Protein AF-A0A376ZSF5-F1 (afdb_monomer_lite)

pLDDT: mean 78.72, std 19.3, range [35.81, 98.56]

Organism: Escherichia coli (NCBI:txid562)

Secondary structure (DSSP, 8-state):
-PPP----SS-S-TTTTTSS----SS---S-SSHHHHHHHHHEEEETTEEEEEEEHHHHHHHTT-EEEEEESS---TTT--HHHHHHTTSSEEEESS-SSTTS-TT--TTHHHHHHHHHHTS--SS-EEEEEE--TT-S-HHHHHTT--GGGG-----------

Structure (mmCIF, N/CA/C/O backbone):
data_AF-A0A376ZSF5-F1
#
_entry.id   AF-A0A376ZSF5-F1
#
loop_
_atom_site.group_PDB
_atom_site.id
_atom_site.type_symbol
_atom_site.label_atom_id
_atom_site.label_alt_id
_atom_site.label_comp_id
_atom_site.label_asym_id
_atom_site.label_entity_id
_atom_site.label_seq_id
_atom_site.pdbx_PDB_ins_code
_atom_site.Cartn_x
_atom_site.Cartn_y
_atom_site.Cartn_z
_atom_site.occupancy
_atom_site.B_iso_or_equiv
_atom_site.auth_seq_id
_atom_site.auth_comp_id
_atom_site.auth_asym_id
_atom_site.auth_atom_id
_atom_site.pdbx_PDB_model_num
ATOM 1 N N . MET A 1 1 ? 4.488 -33.150 -7.612 1.00 39.59 1 MET A N 1
ATOM 2 C CA . MET A 1 1 ? 4.892 -32.628 -8.936 1.00 39.59 1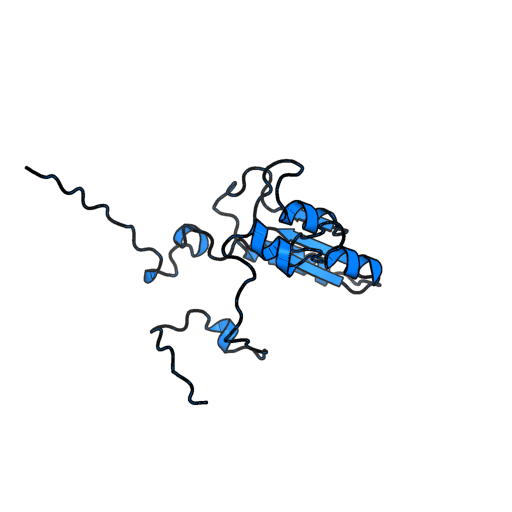 MET A CA 1
ATOM 3 C C . MET A 1 1 ? 6.354 -32.226 -8.833 1.00 39.59 1 MET A C 1
ATOM 5 O O . MET A 1 1 ? 6.695 -31.651 -7.805 1.00 39.59 1 MET A O 1
ATOM 9 N N . PRO A 1 2 ? 7.230 -32.607 -9.774 1.00 35.81 2 PRO A N 1
ATOM 10 C CA . PRO A 1 2 ? 8.656 -32.349 -9.625 1.00 35.81 2 PRO A CA 1
ATOM 11 C C . PRO A 1 2 ? 8.934 -30.850 -9.768 1.00 35.81 2 PRO A C 1
ATOM 13 O O . PRO A 1 2 ? 8.495 -30.208 -10.719 1.00 35.81 2 PRO A O 1
ATOM 16 N N . SER A 1 3 ? 9.638 -30.307 -8.780 1.00 37.56 3 SER A N 1
ATOM 17 C CA . SER A 1 3 ? 10.143 -28.943 -8.730 1.00 37.56 3 SER A CA 1
ATOM 18 C C . SER A 1 3 ? 11.180 -28.731 -9.832 1.00 37.56 3 SER A C 1
ATOM 20 O O . SER A 1 3 ? 12.206 -29.406 -9.880 1.00 37.56 3 SER A O 1
ATOM 22 N N . VAL A 1 4 ? 10.921 -27.776 -10.722 1.00 41.69 4 VAL A N 1
ATOM 23 C CA . VAL A 1 4 ? 11.938 -27.267 -11.646 1.00 41.69 4 VAL A CA 1
ATOM 24 C C . VAL A 1 4 ? 12.777 -26.250 -10.870 1.00 41.69 4 VAL A C 1
ATOM 26 O O . VAL A 1 4 ? 12.216 -25.264 -10.388 1.00 41.69 4 VAL A O 1
ATOM 29 N N . PRO A 1 5 ? 14.098 -26.435 -10.714 1.00 38.91 5 PRO A N 1
ATOM 30 C CA . PRO A 1 5 ? 14.927 -25.407 -10.119 1.00 38.91 5 PRO A CA 1
ATOM 31 C C . PRO A 1 5 ? 15.125 -24.304 -11.157 1.00 38.91 5 PRO A C 1
ATOM 33 O O . PRO A 1 5 ? 15.816 -24.488 -12.160 1.00 38.91 5 PRO A O 1
ATOM 36 N N . LEU A 1 6 ? 14.516 -23.143 -10.921 1.00 39.12 6 LEU A N 1
ATOM 37 C CA . LEU A 1 6 ? 14.842 -21.934 -11.663 1.00 39.12 6 LEU A CA 1
ATOM 38 C C . LEU A 1 6 ? 16.225 -21.458 -11.196 1.00 39.12 6 LEU A C 1
ATOM 40 O O . LEU A 1 6 ? 16.357 -20.704 -10.234 1.00 39.12 6 LEU A O 1
ATOM 44 N N . ALA A 1 7 ? 17.275 -21.939 -11.858 1.00 36.41 7 ALA A N 1
ATOM 45 C CA . ALA A 1 7 ? 18.633 -21.452 -11.666 1.00 36.41 7 ALA A CA 1
ATOM 46 C C . ALA A 1 7 ? 18.772 -20.046 -12.276 1.00 36.41 7 ALA A C 1
ATOM 48 O O . ALA A 1 7 ? 19.291 -19.874 -13.377 1.00 36.41 7 ALA A O 1
ATOM 49 N N . VAL A 1 8 ? 18.308 -19.025 -11.552 1.00 43.53 8 VAL A N 1
ATOM 50 C CA . VAL A 1 8 ? 18.798 -17.654 -11.729 1.00 43.53 8 VAL A CA 1
ATOM 51 C C . VAL A 1 8 ? 20.065 -17.545 -10.889 1.00 43.53 8 VAL A C 1
ATOM 53 O O . VAL A 1 8 ? 20.031 -17.598 -9.662 1.00 43.53 8 VAL A O 1
ATOM 56 N N . THR A 1 9 ? 21.213 -17.465 -11.552 1.00 42.78 9 THR A N 1
ATOM 57 C CA . THR A 1 9 ? 22.517 -17.292 -10.911 1.00 42.78 9 THR A CA 1
ATOM 58 C C . THR A 1 9 ? 22.554 -15.953 -10.165 1.00 42.78 9 THR A C 1
ATOM 60 O O . THR A 1 9 ? 22.709 -14.902 -10.785 1.00 42.78 9 THR A O 1
ATOM 63 N N . GLY A 1 10 ? 22.390 -16.011 -8.839 1.00 56.38 10 GLY A N 1
ATOM 64 C CA . GLY A 1 10 ? 22.380 -14.878 -7.908 1.00 56.38 10 GLY A CA 1
ATOM 65 C C . GLY A 1 10 ? 21.034 -14.743 -7.191 1.00 56.38 10 GLY A C 1
ATOM 66 O O . GLY A 1 10 ? 20.026 -14.423 -7.813 1.00 56.38 10 GLY A O 1
ATOM 67 N N . THR A 1 11 ? 20.998 -14.967 -5.874 1.00 62.47 11 THR A N 1
ATOM 68 C CA . THR A 1 11 ? 19.797 -14.722 -5.059 1.00 62.47 11 THR A CA 1
ATOM 69 C C . THR A 1 11 ? 19.480 -13.226 -5.061 1.00 62.47 11 THR A C 1
ATOM 71 O O . THR A 1 11 ? 20.161 -12.454 -4.390 1.00 62.47 11 THR A O 1
ATOM 74 N N . ILE A 1 12 ? 18.461 -12.809 -5.815 1.00 76.00 12 ILE A N 1
ATOM 75 C CA . ILE A 1 12 ? 18.035 -11.400 -5.916 1.00 76.00 12 ILE A CA 1
ATOM 76 C C . ILE A 1 12 ? 17.279 -10.895 -4.672 1.00 76.00 12 ILE A C 1
ATOM 78 O O . ILE A 1 12 ? 17.050 -9.698 -4.543 1.00 76.00 12 ILE A O 1
ATOM 82 N N . THR A 1 13 ? 16.924 -11.785 -3.739 1.00 85.25 13 THR A N 1
ATOM 83 C CA . THR A 1 13 ? 16.169 -11.471 -2.512 1.00 85.25 13 THR A CA 1
ATOM 84 C C . THR A 1 13 ? 16.751 -12.170 -1.267 1.00 85.25 13 THR A C 1
ATOM 86 O O . THR A 1 13 ? 16.037 -12.915 -0.595 1.00 85.25 13 THR A O 1
ATOM 89 N N . PRO A 1 14 ? 18.041 -11.972 -0.925 1.00 86.62 14 PRO A N 1
ATOM 90 C CA . PRO A 1 14 ? 18.716 -12.754 0.119 1.00 86.62 14 PRO A CA 1
ATOM 91 C C . PRO A 1 14 ? 18.095 -12.581 1.513 1.00 86.62 14 PRO A C 1
ATOM 93 O O . PRO A 1 14 ? 18.026 -13.545 2.266 1.00 86.62 14 PRO A O 1
ATOM 96 N N . PHE A 1 15 ? 17.597 -11.382 1.835 1.00 88.50 15 PHE A N 1
ATOM 97 C CA . PHE A 1 15 ? 16.874 -11.125 3.083 1.00 88.50 15 PHE A CA 1
ATOM 98 C C . PHE A 1 15 ? 15.518 -11.844 3.125 1.00 88.50 15 PHE A C 1
ATOM 100 O O . PHE A 1 15 ? 15.222 -12.551 4.079 1.00 88.50 15 PHE A O 1
ATOM 107 N N . ALA A 1 16 ? 14.698 -11.724 2.073 1.00 86.19 16 ALA A N 1
ATOM 108 C CA . ALA A 1 16 ? 13.376 -12.358 2.055 1.00 86.19 16 ALA A CA 1
ATOM 109 C C . ALA A 1 16 ? 13.461 -13.896 2.078 1.00 86.19 16 ALA A C 1
ATOM 111 O O . ALA A 1 16 ? 12.569 -14.557 2.595 1.00 86.19 16 ALA A O 1
ATOM 112 N N . SER A 1 17 ? 14.543 -14.468 1.543 1.00 87.00 17 SER A N 1
ATOM 113 C CA . SER A 1 17 ? 14.797 -15.911 1.572 1.00 87.00 17 SER A CA 1
ATOM 114 C C . SER A 1 17 ? 15.238 -16.448 2.939 1.00 87.00 17 SER A C 1
ATOM 116 O O . SER A 1 17 ? 15.217 -17.662 3.121 1.00 87.00 17 SER A O 1
ATOM 118 N N . SER A 1 18 ? 15.659 -15.593 3.878 1.00 88.50 18 SER A N 1
ATOM 119 C CA . SER A 1 18 ? 16.139 -16.019 5.202 1.00 88.50 18 SER A CA 1
ATOM 120 C C . SER A 1 18 ? 15.134 -15.807 6.334 1.00 88.50 18 SER A C 1
ATOM 122 O O . SER A 1 18 ? 15.313 -16.366 7.416 1.00 88.50 18 SER A O 1
ATOM 124 N N . VAL A 1 19 ? 14.086 -15.011 6.112 1.00 90.00 19 VAL A N 1
ATOM 125 C CA . VAL A 1 19 ? 13.054 -14.739 7.120 1.00 90.00 19 VAL A CA 1
ATOM 126 C C . VAL A 1 19 ? 11.993 -15.839 7.159 1.00 90.00 19 VAL A C 1
ATOM 128 O O . VAL A 1 19 ? 11.701 -16.485 6.155 1.00 90.00 19 VAL A O 1
ATOM 131 N N . ASN A 1 20 ? 11.380 -16.039 8.328 1.00 92.56 20 ASN A N 1
ATOM 132 C CA . ASN A 1 20 ? 10.240 -16.942 8.466 1.00 92.56 20 ASN A CA 1
ATOM 133 C C . ASN A 1 20 ? 9.000 -16.311 7.815 1.00 92.56 20 ASN A C 1
ATOM 135 O O . ASN A 1 20 ? 8.496 -15.297 8.297 1.00 92.56 20 ASN A O 1
ATOM 139 N N . GLY A 1 21 ? 8.512 -16.901 6.726 1.00 87.75 21 GLY A N 1
ATOM 140 C CA . GLY A 1 21 ? 7.360 -16.395 5.992 1.00 87.75 21 GLY A CA 1
ATOM 141 C C . GLY A 1 21 ? 6.751 -17.435 5.060 1.00 87.75 21 GLY A C 1
ATOM 142 O O . GLY A 1 21 ? 7.349 -18.469 4.766 1.00 87.75 21 GLY A O 1
ATOM 143 N N . LEU A 1 22 ? 5.539 -17.148 4.588 1.00 90.81 22 LEU A N 1
ATOM 144 C CA . LEU A 1 22 ? 4.864 -17.946 3.568 1.00 90.81 22 LEU A CA 1
ATOM 145 C C . LEU A 1 22 ? 5.230 -17.409 2.180 1.00 90.81 22 LEU A C 1
ATOM 147 O O . LEU A 1 22 ? 4.999 -16.236 1.889 1.00 90.81 22 LEU A O 1
ATOM 151 N N . ILE A 1 23 ? 5.787 -18.268 1.323 1.00 88.88 23 ILE A N 1
ATOM 152 C CA . ILE A 1 23 ? 6.177 -17.917 -0.048 1.00 88.88 23 ILE A CA 1
ATOM 153 C C . ILE A 1 23 ? 5.142 -18.476 -1.024 1.00 88.88 23 ILE A C 1
ATOM 155 O O . ILE A 1 23 ? 4.953 -19.687 -1.118 1.00 88.88 23 ILE A O 1
ATOM 159 N N . PHE A 1 24 ? 4.515 -17.587 -1.792 1.00 90.88 24 PHE A N 1
ATOM 160 C CA . PHE A 1 24 ? 3.650 -17.949 -2.912 1.00 90.88 24 PHE A CA 1
ATOM 161 C C . PHE A 1 24 ? 4.457 -17.876 -4.212 1.00 90.88 24 PHE A C 1
ATOM 163 O O . PHE A 1 24 ? 4.799 -16.787 -4.667 1.00 90.88 24 PHE A O 1
ATOM 170 N N . ALA A 1 25 ? 4.787 -19.031 -4.798 1.00 90.06 25 ALA A N 1
ATOM 171 C CA . ALA A 1 25 ? 5.631 -19.109 -5.996 1.00 90.06 25 ALA A CA 1
ATOM 172 C C . ALA A 1 25 ? 4.862 -18.883 -7.312 1.00 90.06 25 ALA A C 1
ATOM 174 O O . ALA A 1 25 ? 5.454 -18.463 -8.302 1.00 90.06 25 ALA A O 1
ATOM 175 N N . ASP A 1 26 ? 3.547 -19.110 -7.303 1.00 94.00 26 ASP A N 1
ATOM 176 C CA . ASP A 1 26 ? 2.700 -19.129 -8.503 1.00 94.00 26 ASP A CA 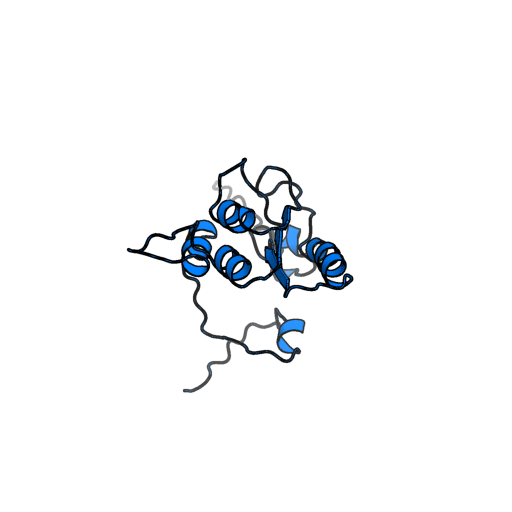1
ATOM 177 C C . ASP A 1 26 ? 1.674 -17.979 -8.518 1.00 94.00 26 ASP A C 1
ATOM 179 O O . ASP A 1 26 ? 0.563 -18.111 -9.035 1.00 94.00 26 ASP A O 1
ATOM 183 N N . TYR A 1 27 ? 2.018 -16.836 -7.914 1.00 92.12 27 TYR A N 1
ATOM 184 C CA . TYR A 1 27 ? 1.149 -15.658 -7.908 1.00 92.12 27 TYR A CA 1
ATOM 185 C C . TYR A 1 27 ? 1.204 -14.913 -9.248 1.00 92.12 27 TYR A C 1
ATOM 187 O O . TYR A 1 27 ? 2.272 -14.516 -9.715 1.00 92.12 27 TYR A O 1
ATOM 195 N N . ILE A 1 28 ? 0.033 -14.658 -9.838 1.00 94.00 28 ILE A N 1
ATOM 196 C CA . ILE A 1 28 ? -0.120 -13.896 -11.082 1.00 94.00 28 ILE A CA 1
ATOM 197 C C . ILE A 1 28 ? -0.940 -12.639 -10.785 1.00 94.00 28 ILE A C 1
ATOM 199 O O . ILE A 1 28 ? -2.032 -12.711 -10.225 1.00 94.00 28 ILE A O 1
ATOM 203 N N . ALA A 1 29 ? -0.419 -11.476 -11.177 1.00 93.25 29 ALA A N 1
ATOM 204 C CA . ALA A 1 29 ? -1.113 -10.205 -11.003 1.00 93.25 29 ALA A CA 1
ATOM 205 C C . ALA A 1 29 ? -2.364 -10.102 -11.893 1.00 93.25 29 ALA A C 1
ATOM 207 O O . ALA A 1 29 ? -2.388 -10.604 -13.016 1.00 93.25 29 ALA A O 1
ATOM 208 N N . ALA A 1 30 ? -3.374 -9.355 -11.439 1.00 92.38 30 ALA A N 1
ATOM 209 C CA . ALA A 1 30 ? -4.624 -9.160 -12.178 1.00 92.38 30 ALA A CA 1
ATOM 210 C C . ALA A 1 30 ? -4.455 -8.397 -13.514 1.00 92.38 30 ALA A C 1
ATOM 212 O O . ALA A 1 30 ? -5.335 -8.442 -14.376 1.00 92.38 30 ALA A O 1
ATOM 213 N N . SER A 1 31 ? -3.349 -7.663 -13.700 1.00 91.44 31 SER A N 1
ATOM 214 C CA . SER A 1 31 ? -2.994 -6.977 -14.951 1.00 91.44 31 SER A CA 1
ATOM 215 C C . SER A 1 31 ? -1.514 -6.567 -14.981 1.00 91.44 31 SER A C 1
ATOM 217 O O . SER A 1 31 ? -0.875 -6.458 -13.938 1.00 91.44 31 SER A O 1
ATOM 219 N N . GLY A 1 32 ? -0.990 -6.258 -16.175 1.00 87.44 32 GLY A N 1
ATOM 220 C CA . GLY A 1 32 ? 0.375 -5.755 -16.390 1.00 87.44 32 GLY A CA 1
ATOM 221 C C . GLY A 1 32 ? 0.578 -4.246 -16.179 1.00 87.44 32 GLY A C 1
ATOM 222 O O . GLY A 1 32 ? 1.701 -3.771 -16.301 1.00 87.44 32 GLY A O 1
ATOM 223 N N . SER A 1 33 ? -0.477 -3.477 -15.880 1.00 84.56 33 SER A N 1
ATOM 224 C CA . SER A 1 33 ? -0.382 -2.040 -15.568 1.00 84.56 33 SER A CA 1
ATOM 225 C C . SER A 1 33 ? -0.844 -1.742 -14.143 1.00 84.56 33 SER A C 1
ATOM 227 O O . SER A 1 33 ? -1.829 -2.323 -13.683 1.00 84.56 33 SER A O 1
ATOM 229 N N . THR A 1 34 ? -0.178 -0.801 -13.46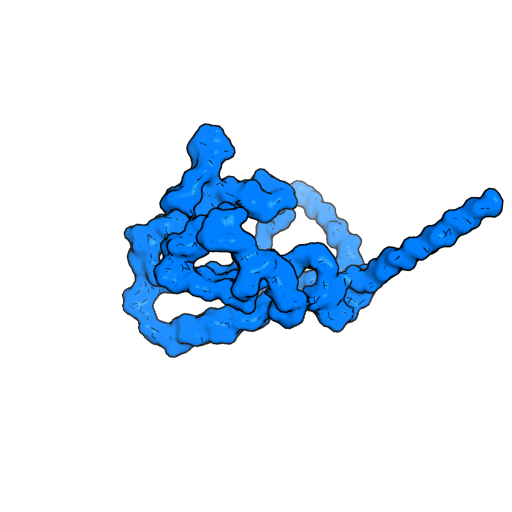3 1.00 81.06 34 THR A N 1
ATOM 230 C CA . THR A 1 34 ? -0.460 -0.417 -12.065 1.00 81.06 34 THR A CA 1
ATOM 231 C C . THR A 1 34 ? -1.936 -0.090 -11.845 1.00 81.06 34 THR A C 1
ATOM 233 O O . THR A 1 34 ? -2.579 -0.674 -10.978 1.00 81.06 34 THR A O 1
ATOM 236 N N . GLN A 1 35 ? -2.504 0.783 -12.683 1.00 83.06 35 GLN A N 1
ATOM 237 C CA . GLN A 1 35 ? -3.893 1.239 -12.553 1.00 83.06 35 GLN A CA 1
ATOM 238 C C . GLN A 1 35 ? -4.900 0.083 -12.626 1.00 83.06 35 GLN A C 1
ATOM 240 O O . GLN A 1 35 ? -5.785 -0.021 -11.780 1.00 83.06 35 GLN A O 1
ATOM 245 N N . LYS A 1 36 ? -4.759 -0.810 -13.616 1.00 87.31 36 LYS A N 1
ATOM 246 C CA . LYS A 1 36 ? -5.698 -1.922 -13.813 1.00 87.31 36 LYS A CA 1
ATOM 247 C C . LYS A 1 36 ? -5.472 -3.042 -12.799 1.00 87.31 36 LYS A C 1
ATOM 249 O O . LYS A 1 36 ? -6.442 -3.600 -12.303 1.00 87.31 36 LYS A O 1
ATOM 254 N N . SER A 1 37 ? -4.214 -3.352 -12.482 1.00 90.19 37 SER A N 1
ATOM 255 C CA . SER A 1 37 ? -3.869 -4.410 -11.530 1.00 90.19 37 SER A CA 1
ATOM 256 C C . SER A 1 37 ? -4.418 -4.076 -10.147 1.00 90.19 37 SER A C 1
ATOM 258 O O . SER A 1 37 ? -5.188 -4.843 -9.582 1.00 90.19 37 SER A O 1
ATOM 260 N N . LEU A 1 38 ? -4.134 -2.871 -9.651 1.00 88.94 38 LEU A N 1
ATOM 261 C CA . LEU A 1 38 ? -4.570 -2.457 -8.321 1.00 88.94 38 LEU A CA 1
ATOM 262 C C . LEU A 1 38 ? -6.071 -2.156 -8.272 1.00 88.94 38 LEU A C 1
ATOM 264 O O . LEU A 1 38 ? -6.715 -2.456 -7.271 1.00 88.94 38 LEU A O 1
ATOM 268 N N . GLY A 1 39 ? -6.649 -1.665 -9.374 1.00 90.12 39 GLY A N 1
ATOM 269 C CA . GLY A 1 39 ? -8.098 -1.580 -9.538 1.00 90.12 39 GLY A CA 1
ATOM 270 C C . GLY A 1 39 ? -8.781 -2.926 -9.287 1.00 90.12 39 GLY A C 1
ATOM 271 O O . GLY A 1 39 ? -9.692 -3.004 -8.471 1.00 90.12 39 GLY A O 1
ATOM 272 N N . LEU A 1 40 ? -8.310 -3.994 -9.929 1.00 92.50 40 LEU A N 1
ATOM 273 C CA . LEU A 1 40 ? -8.918 -5.323 -9.822 1.00 92.50 40 LEU A CA 1
ATOM 274 C C . LEU A 1 40 ? -8.582 -6.058 -8.516 1.00 92.50 40 LEU A C 1
ATOM 276 O O . LEU A 1 40 ? -9.411 -6.820 -8.034 1.00 92.50 40 LEU A O 1
ATOM 280 N N . THR A 1 41 ? -7.395 -5.843 -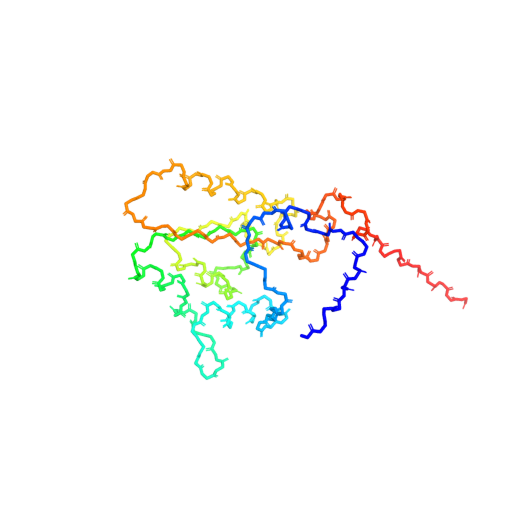7.949 1.00 92.81 41 THR A N 1
ATOM 281 C CA . THR A 1 41 ? -6.950 -6.554 -6.739 1.00 92.81 41 THR A CA 1
ATOM 282 C C . THR A 1 41 ? -7.501 -5.944 -5.450 1.00 92.81 41 THR A C 1
ATOM 284 O O . THR A 1 41 ? -7.836 -6.675 -4.524 1.00 92.81 41 THR A O 1
ATOM 287 N N . LEU A 1 42 ? -7.565 -4.612 -5.353 1.00 94.31 42 LEU A N 1
ATOM 288 C CA . LEU A 1 42 ? -7.807 -3.914 -4.080 1.00 94.31 42 LEU A CA 1
ATOM 289 C C . LEU A 1 42 ? -9.258 -3.462 -3.880 1.00 94.31 42 LEU A C 1
ATOM 291 O O . LEU A 1 42 ? -9.610 -2.982 -2.800 1.00 94.31 42 LEU A O 1
ATOM 295 N N . ASN A 1 43 ? -10.091 -3.587 -4.912 1.00 94.44 43 ASN A N 1
ATOM 296 C CA . ASN A 1 43 ? -11.472 -3.120 -4.904 1.00 94.44 43 ASN A CA 1
ATOM 297 C C . ASN A 1 43 ? -12.422 -4.285 -5.143 1.00 94.44 43 ASN A C 1
ATOM 299 O O . ASN A 1 43 ? -12.081 -5.278 -5.787 1.00 94.44 43 ASN A O 1
ATOM 303 N N . ARG A 1 44 ? -13.661 -4.117 -4.697 1.00 95.19 44 ARG A N 1
ATOM 304 C CA . ARG A 1 44 ? -14.761 -4.963 -5.128 1.00 95.19 44 ARG A CA 1
ATOM 305 C C . ARG A 1 44 ? -14.934 -4.823 -6.640 1.00 95.19 44 ARG A C 1
ATOM 307 O O . ARG A 1 44 ? -15.025 -3.713 -7.165 1.00 95.19 44 ARG A O 1
ATOM 314 N N . VAL A 1 45 ? -15.005 -5.953 -7.335 1.00 94.62 45 VAL A N 1
ATOM 315 C CA . VAL A 1 45 ? -15.229 -5.999 -8.783 1.00 94.62 45 VAL A CA 1
ATOM 316 C C . VAL A 1 45 ? -16.646 -6.490 -9.054 1.00 94.62 45 VAL A C 1
ATOM 318 O O . VAL A 1 45 ? -17.024 -7.575 -8.618 1.00 94.62 45 VAL A O 1
ATOM 321 N N . VAL A 1 46 ? -17.425 -5.691 -9.783 1.00 95.50 46 VAL A N 1
ATOM 322 C CA . VAL A 1 46 ? -18.785 -6.026 -10.232 1.00 95.50 46 VAL A CA 1
ATOM 323 C C . VAL A 1 46 ? -18.818 -5.865 -11.748 1.00 95.50 46 VAL A C 1
ATOM 325 O O . VAL A 1 46 ? -18.374 -4.842 -12.265 1.00 95.50 46 VAL A O 1
ATOM 328 N N . ASP A 1 47 ? -19.261 -6.896 -12.470 1.00 93.44 47 ASP A N 1
ATOM 329 C CA . ASP A 1 47 ? -19.304 -6.921 -13.942 1.00 93.44 47 ASP A CA 1
ATOM 330 C C . ASP A 1 47 ? -17.967 -6.544 -14.611 1.00 93.44 47 ASP A C 1
ATOM 332 O O . ASP A 1 47 ? -17.909 -5.823 -15.609 1.00 93.44 47 ASP A O 1
ATOM 336 N N . GLY A 1 48 ? -16.855 -6.992 -14.016 1.00 88.25 48 GLY A N 1
ATOM 337 C CA . GLY A 1 48 ? -15.500 -6.707 -14.499 1.00 88.25 48 GLY A CA 1
ATOM 338 C C . GLY A 1 48 ? -15.021 -5.269 -14.262 1.00 88.25 48 GLY A C 1
ATOM 339 O O . GLY A 1 48 ? -13.952 -4.900 -14.752 1.00 88.25 48 GLY A O 1
ATOM 340 N N . LYS A 1 49 ? -15.777 -4.454 -13.516 1.00 90.19 49 LYS A N 1
ATOM 341 C CA . LYS A 1 49 ? -15.444 -3.059 -13.208 1.00 90.19 49 LYS A CA 1
ATOM 342 C C . LYS A 1 49 ? -15.120 -2.892 -11.718 1.00 90.19 49 LYS A C 1
ATOM 344 O O . LYS A 1 49 ? -15.925 -3.299 -10.877 1.00 90.19 49 LYS A O 1
ATOM 349 N N . PRO A 1 50 ? -13.968 -2.295 -11.373 1.00 91.56 50 PRO A N 1
ATOM 350 C CA . PRO A 1 50 ? -13.625 -2.022 -9.986 1.00 91.56 50 PRO A CA 1
ATOM 351 C C . PRO A 1 50 ? -14.465 -0.867 -9.430 1.00 91.56 50 PRO A C 1
ATOM 353 O O . PRO A 1 50 ? -14.598 0.184 -10.058 1.00 91.56 50 PRO A O 1
ATOM 356 N N . GLN A 1 51 ? -15.014 -1.057 -8.235 1.00 92.62 51 GLN A N 1
ATOM 357 C CA . GLN A 1 51 ? -15.740 -0.036 -7.487 1.00 92.62 51 GLN A CA 1
ATOM 358 C C . GLN A 1 51 ? -14.791 0.625 -6.488 1.00 92.62 51 GLN A C 1
ATOM 360 O O . GLN A 1 51 ? -14.589 0.118 -5.392 1.00 92.62 51 GLN A O 1
ATOM 365 N N . PHE A 1 52 ? -14.192 1.760 -6.858 1.00 88.44 52 PHE A N 1
ATOM 366 C CA . PHE A 1 52 ? -13.150 2.397 -6.041 1.00 88.44 52 PHE A CA 1
ATOM 367 C C . PHE A 1 52 ? -13.615 2.855 -4.655 1.00 88.44 52 PHE A C 1
ATOM 369 O O . PHE A 1 52 ? -12.789 3.039 -3.765 1.00 88.44 52 PHE A O 1
ATOM 376 N N . GLN A 1 53 ? -14.921 3.054 -4.470 1.00 89.25 53 GLN A N 1
ATOM 377 C CA . GLN A 1 53 ? -15.544 3.330 -3.178 1.00 89.25 53 GLN A CA 1
ATOM 378 C C . GLN A 1 53 ? -15.662 2.115 -2.261 1.00 89.25 53 GLN A C 1
ATOM 380 O O . GLN A 1 53 ? -15.699 2.307 -1.053 1.00 89.25 53 GLN A O 1
ATOM 385 N N . ASP A 1 54 ? -15.658 0.910 -2.825 1.00 93.56 54 ASP A N 1
ATOM 386 C CA . ASP A 1 54 ? -15.770 -0.350 -2.100 1.00 93.56 54 ASP A CA 1
ATOM 387 C C . ASP A 1 54 ? -14.416 -1.059 -2.184 1.00 93.56 54 ASP A C 1
ATOM 389 O O . ASP A 1 54 ? -14.188 -1.926 -3.030 1.00 93.56 54 ASP A O 1
ATOM 393 N N . ASN A 1 55 ? -13.483 -0.659 -1.326 1.00 95.25 55 ASN A N 1
ATOM 394 C CA . ASN A 1 55 ? -12.116 -1.172 -1.338 1.00 95.25 55 ASN A CA 1
ATOM 395 C C . ASN A 1 55 ? -11.648 -1.619 0.049 1.00 95.25 55 ASN A C 1
ATOM 397 O O . ASN A 1 55 ? -12.311 -1.367 1.059 1.00 95.25 55 ASN A O 1
ATOM 401 N N . PHE A 1 56 ? -10.502 -2.295 0.108 1.00 97.00 56 PHE A N 1
ATOM 402 C CA . PHE A 1 56 ? -10.005 -2.865 1.362 1.00 97.00 56 PHE A CA 1
ATOM 403 C C . PHE A 1 56 ? -9.770 -1.822 2.472 1.00 97.00 56 PHE A C 1
ATOM 405 O O . PHE A 1 56 ? -9.985 -2.144 3.637 1.00 97.00 56 PHE A O 1
ATOM 412 N N . VAL A 1 57 ? -9.406 -0.579 2.133 1.00 97.50 57 VAL A N 1
ATOM 413 C CA . VAL A 1 57 ? -9.237 0.516 3.105 1.00 97.50 57 VAL A CA 1
ATOM 414 C C . VAL A 1 57 ? -10.588 0.888 3.704 1.00 97.50 57 VAL A C 1
ATOM 416 O O . VAL A 1 57 ? -10.753 0.889 4.917 1.00 97.50 57 VAL A O 1
ATOM 419 N N . THR A 1 58 ? -11.609 1.086 2.866 1.00 96.44 58 THR A N 1
ATOM 420 C CA . THR A 1 58 ? -12.964 1.389 3.363 1.00 96.44 58 THR A CA 1
ATOM 421 C C . THR A 1 58 ? -13.545 0.261 4.207 1.00 96.44 58 THR A C 1
ATOM 423 O O . THR A 1 58 ? -14.285 0.515 5.156 1.00 96.44 58 THR A O 1
ATOM 426 N N . LEU A 1 59 ? -13.197 -0.989 3.890 1.00 97.19 59 LEU A N 1
ATOM 427 C CA . LEU A 1 59 ? -13.581 -2.140 4.694 1.00 97.19 59 LEU A CA 1
ATOM 428 C C . LEU A 1 59 ? -12.868 -2.135 6.053 1.00 97.19 59 LEU A C 1
ATOM 430 O O . LEU A 1 59 ? -13.520 -2.383 7.065 1.00 97.19 59 LEU A O 1
ATOM 434 N N . ALA A 1 60 ? -11.572 -1.817 6.085 1.00 98.12 60 ALA A N 1
ATOM 435 C CA . ALA A 1 60 ? -10.794 -1.705 7.315 1.00 98.12 60 ALA A CA 1
ATOM 436 C C . ALA A 1 60 ? -11.324 -0.590 8.231 1.00 98.12 60 ALA A C 1
ATOM 438 O O . ALA A 1 60 ? -11.583 -0.855 9.405 1.00 98.12 60 ALA A O 1
ATOM 439 N N . ASN A 1 61 ? -11.612 0.600 7.691 1.00 97.81 61 ASN A N 1
ATOM 440 C CA . ASN A 1 61 ? -12.216 1.699 8.459 1.00 97.81 61 ASN A CA 1
ATOM 441 C C . ASN A 1 61 ? -13.547 1.261 9.079 1.00 97.81 61 ASN A C 1
ATOM 443 O O . ASN A 1 61 ? -13.807 1.475 10.260 1.00 97.81 61 ASN A O 1
ATOM 447 N N . ARG A 1 62 ? -14.396 0.576 8.297 1.00 97.19 62 ARG A N 1
ATOM 448 C CA . ARG A 1 62 ? -15.675 0.038 8.792 1.00 97.19 62 ARG A CA 1
ATOM 449 C C . ARG A 1 62 ? -15.507 -1.057 9.845 1.00 97.19 62 ARG A C 1
ATOM 451 O O . ARG A 1 62 ? -16.426 -1.262 10.631 1.00 97.19 62 ARG A O 1
ATOM 458 N N . ALA A 1 63 ? -14.374 -1.751 9.854 1.00 98.00 63 ALA A N 1
ATOM 459 C CA . ALA A 1 63 ? -14.012 -2.728 10.874 1.00 98.00 63 ALA A CA 1
ATOM 460 C C . ALA A 1 63 ? -13.369 -2.090 12.124 1.00 98.00 63 ALA A C 1
ATOM 462 O O . ALA A 1 63 ? -13.007 -2.817 13.046 1.00 98.00 63 ALA A O 1
ATOM 463 N N . GLY A 1 64 ? -13.249 -0.758 12.175 1.00 97.94 64 GLY A N 1
ATOM 464 C CA . GLY A 1 64 ? -12.703 -0.022 13.316 1.00 97.94 64 GLY A CA 1
ATOM 465 C C . GLY A 1 64 ? -11.179 0.070 13.338 1.00 97.94 64 GLY A C 1
ATOM 466 O O . GLY A 1 64 ? -10.614 0.281 14.407 1.00 97.94 64 GLY A O 1
ATOM 467 N N . PHE A 1 65 ? -10.517 -0.125 12.194 1.00 98.56 65 PHE A N 1
ATOM 468 C CA . PHE A 1 65 ? -9.085 0.133 12.062 1.00 98.56 65 PHE A CA 1
ATOM 469 C C . PHE A 1 65 ? -8.842 1.618 11.824 1.00 98.56 65 PHE A C 1
ATOM 471 O O . PHE A 1 65 ? -9.564 2.230 11.039 1.00 98.56 65 PHE A O 1
ATOM 478 N N . GLN A 1 66 ? -7.769 2.144 12.408 1.00 98.19 66 GLN A N 1
ATOM 479 C CA . GLN A 1 66 ? -7.171 3.385 11.941 1.00 98.19 66 GLN A CA 1
ATOM 480 C C . GLN A 1 66 ? -6.252 3.070 10.762 1.00 98.19 66 GLN A C 1
ATOM 482 O O . GLN A 1 66 ? -5.424 2.150 10.820 1.00 98.19 66 GLN A O 1
ATOM 487 N N . THR A 1 67 ? -6.412 3.811 9.672 1.00 98.44 67 THR A N 1
ATOM 488 C CA . THR A 1 67 ? -5.743 3.515 8.406 1.00 98.44 67 THR A CA 1
ATOM 489 C C . THR A 1 67 ? -4.755 4.593 7.990 1.00 98.44 67 THR A C 1
ATOM 491 O O . THR A 1 67 ? -5.060 5.782 7.977 1.00 98.44 67 THR A O 1
ATOM 494 N N . TRP A 1 68 ? -3.573 4.145 7.573 1.00 97.75 68 TRP A N 1
ATOM 495 C CA . TRP A 1 68 ? -2.471 4.990 7.130 1.00 97.75 68 TRP A CA 1
ATOM 496 C C . TRP A 1 68 ? -2.046 4.591 5.721 1.00 97.75 68 TRP A C 1
ATOM 498 O O . TRP A 1 68 ? -1.858 3.405 5.435 1.00 97.75 68 TRP A O 1
ATOM 508 N N . TRP A 1 69 ? -1.840 5.571 4.846 1.00 95.94 69 TRP A N 1
ATOM 509 C CA . TRP A 1 69 ? -1.315 5.354 3.502 1.00 95.94 69 TRP A CA 1
ATOM 510 C C . TRP A 1 69 ? -0.070 6.203 3.258 1.00 95.94 69 TRP A C 1
ATOM 512 O O . TRP A 1 69 ? -0.157 7.418 3.083 1.00 95.94 69 TRP A O 1
ATOM 522 N N . PHE A 1 70 ? 1.089 5.554 3.160 1.00 93.69 70 PHE A N 1
ATOM 523 C CA . PHE A 1 70 ? 2.353 6.198 2.813 1.00 93.69 70 PHE A CA 1
ATOM 524 C C . PHE A 1 70 ? 2.770 5.799 1.396 1.00 93.69 70 PHE A C 1
ATOM 526 O O . PHE A 1 70 ? 2.891 4.613 1.089 1.00 93.69 70 PHE A O 1
ATOM 533 N N . SER A 1 71 ? 3.000 6.773 0.515 1.00 89.75 71 SER A N 1
ATOM 534 C CA . SER A 1 71 ? 3.311 6.519 -0.897 1.00 89.75 71 SER A CA 1
ATOM 535 C C . SER A 1 71 ? 4.593 7.210 -1.342 1.00 89.75 71 SER A C 1
ATOM 537 O O . SER A 1 71 ? 4.701 8.434 -1.278 1.00 89.75 71 SER A O 1
ATOM 539 N N . ASN A 1 72 ? 5.536 6.432 -1.881 1.00 86.19 72 ASN A N 1
ATOM 540 C CA . ASN A 1 72 ? 6.698 6.952 -2.614 1.00 86.19 72 ASN A CA 1
ATOM 541 C C . ASN A 1 72 ? 6.421 7.094 -4.126 1.00 86.19 72 ASN A C 1
ATOM 543 O O . ASN A 1 72 ? 7.248 7.578 -4.897 1.00 86.19 72 ASN A O 1
ATOM 547 N N . GLN A 1 73 ? 5.243 6.676 -4.584 1.00 75.81 73 GLN A N 1
ATOM 548 C CA . GLN A 1 73 ? 4.778 6.965 -5.936 1.00 75.81 73 GLN A CA 1
ATOM 549 C C . GLN A 1 73 ? 3.975 8.270 -5.928 1.00 75.81 73 GLN A C 1
ATOM 551 O O . GLN A 1 73 ? 3.071 8.419 -5.103 1.00 75.81 73 GLN A O 1
ATOM 556 N N . GLY A 1 74 ? 4.308 9.204 -6.826 1.00 63.88 74 GLY A N 1
ATOM 557 C CA . GLY A 1 74 ? 3.639 10.505 -6.905 1.00 63.88 74 GLY A CA 1
ATOM 558 C C . GLY A 1 74 ? 2.189 10.412 -7.386 1.00 63.88 74 GLY A C 1
ATOM 559 O O . GLY A 1 74 ? 1.762 9.411 -7.972 1.00 63.88 74 GLY A O 1
ATOM 560 N N . GLN A 1 75 ? 1.437 11.488 -7.167 1.00 63.66 75 GLN A N 1
ATOM 561 C CA . GLN A 1 75 ? 0.058 11.640 -7.619 1.00 63.66 75 GLN A CA 1
ATOM 562 C C . GLN A 1 75 ? -0.001 12.658 -8.770 1.00 63.66 75 GLN A C 1
ATOM 564 O O . GLN A 1 75 ? 0.327 13.827 -8.595 1.00 63.66 75 GLN A O 1
ATOM 569 N N . ILE A 1 76 ? -0.468 12.243 -9.952 1.00 52.78 76 ILE A N 1
ATOM 570 C CA . ILE A 1 76 ? -0.771 13.200 -11.026 1.00 52.78 76 ILE A CA 1
ATOM 571 C C . ILE A 1 76 ? -2.108 13.871 -10.690 1.00 52.78 76 ILE A C 1
ATOM 573 O O . ILE A 1 76 ? -3.143 13.212 -10.722 1.00 52.78 76 ILE A O 1
ATOM 577 N N . GLY A 1 77 ? -2.074 15.164 -10.357 1.00 52.84 77 GLY A N 1
ATOM 578 C CA . GLY A 1 77 ? -3.261 16.000 -10.146 1.00 52.84 77 GLY A CA 1
ATOM 579 C C . GLY A 1 77 ? -4.139 15.596 -8.956 1.00 52.84 77 GLY A C 1
ATOM 580 O O . GLY A 1 77 ? -3.945 14.572 -8.312 1.00 52.84 77 GLY A O 1
ATOM 581 N N . GLU A 1 78 ? -5.151 16.401 -8.646 1.00 43.12 78 GLU A N 1
ATOM 582 C CA . GLU A 1 78 ? -5.966 16.218 -7.440 1.00 43.12 78 GLU A CA 1
ATOM 583 C C . GLU A 1 78 ? -6.841 14.939 -7.479 1.00 43.12 78 GLU A C 1
ATOM 585 O O . GLU A 1 78 ? -7.315 14.502 -6.433 1.00 43.12 78 GLU A O 1
ATOM 590 N N . TYR A 1 79 ? -6.993 14.255 -8.625 1.00 50.06 79 TYR A N 1
ATOM 591 C CA . TYR A 1 79 ? -7.929 13.121 -8.763 1.00 50.06 79 TYR A CA 1
ATOM 592 C C . TYR A 1 79 ? -7.479 11.942 -9.659 1.00 50.06 79 TYR A C 1
ATOM 594 O O . TYR A 1 79 ? -8.251 11.003 -9.834 1.00 50.06 79 TYR A O 1
ATOM 602 N N . ASP A 1 80 ? -6.261 11.912 -10.211 1.00 54.25 80 ASP A N 1
ATOM 603 C CA . ASP A 1 80 ? -6.077 11.264 -11.528 1.00 54.25 80 ASP A CA 1
ATOM 604 C C . ASP A 1 80 ? -5.436 9.857 -11.555 1.00 54.25 80 ASP A C 1
ATOM 606 O O . ASP A 1 80 ? -4.983 9.383 -12.599 1.00 54.25 80 ASP A O 1
ATOM 610 N N . THR A 1 81 ? -5.416 9.118 -10.433 1.00 70.19 81 THR A N 1
ATOM 611 C CA . THR A 1 81 ? -5.104 7.673 -10.483 1.00 70.19 81 THR A CA 1
ATOM 612 C C . THR A 1 81 ? -6.011 6.829 -9.588 1.00 70.19 81 THR A C 1
ATOM 614 O O . THR A 1 81 ? -6.386 7.232 -8.487 1.00 70.19 81 THR A O 1
ATOM 617 N N . ALA A 1 82 ? -6.298 5.599 -10.034 1.00 74.31 82 ALA A N 1
ATOM 618 C CA . ALA A 1 82 ? -6.963 4.552 -9.248 1.00 74.31 82 ALA A CA 1
ATOM 619 C C . ALA A 1 82 ? -6.379 4.411 -7.830 1.00 74.31 82 ALA A C 1
ATOM 621 O O . ALA A 1 82 ? -7.111 4.152 -6.880 1.00 74.31 82 ALA A O 1
ATOM 622 N N . ILE A 1 83 ? -5.068 4.632 -7.687 1.00 80.69 83 ILE A N 1
ATOM 623 C CA . ILE A 1 83 ? -4.372 4.558 -6.405 1.00 80.69 83 ILE A CA 1
ATOM 624 C C . ILE A 1 83 ? -4.647 5.750 -5.516 1.00 80.69 83 ILE A C 1
ATOM 626 O O . ILE A 1 83 ? -4.959 5.548 -4.351 1.00 80.69 83 ILE A O 1
ATOM 630 N N . ALA A 1 84 ? -4.596 6.967 -6.052 1.00 82.25 84 ALA A N 1
ATOM 631 C CA . ALA A 1 84 ? -4.951 8.152 -5.282 1.00 82.25 84 ALA A CA 1
ATOM 632 C C . ALA A 1 84 ? -6.394 8.062 -4.762 1.00 82.25 84 ALA A C 1
ATOM 634 O O . ALA A 1 84 ? -6.658 8.411 -3.617 1.00 82.25 84 ALA A O 1
ATOM 635 N N . SER A 1 85 ? -7.315 7.517 -5.567 1.00 84.44 85 SER A N 1
ATOM 636 C CA . SER A 1 85 ? -8.688 7.259 -5.127 1.00 84.44 85 SER A CA 1
ATOM 637 C C . SER A 1 85 ? -8.732 6.290 -3.935 1.00 84.44 85 SER A C 1
ATOM 639 O O . SER A 1 85 ? -9.381 6.588 -2.936 1.00 84.44 85 SER A O 1
ATOM 641 N N . ILE A 1 86 ? -8.025 5.158 -3.987 1.00 89.94 86 ILE A N 1
ATOM 642 C CA . ILE A 1 86 ? -7.983 4.205 -2.862 1.00 89.94 86 ILE A CA 1
ATOM 643 C C . ILE A 1 86 ? -7.317 4.841 -1.632 1.00 89.94 86 ILE A C 1
ATOM 645 O O . ILE A 1 86 ? -7.885 4.785 -0.546 1.00 89.94 86 ILE A O 1
ATOM 649 N N . ALA A 1 87 ? -6.164 5.488 -1.818 1.00 90.62 87 ALA A N 1
ATOM 650 C CA . ALA A 1 87 ? -5.377 6.119 -0.763 1.00 90.62 87 ALA A CA 1
ATOM 651 C C . ALA A 1 87 ? -6.169 7.183 0.001 1.00 90.62 87 ALA A C 1
ATOM 653 O O . ALA A 1 87 ? -6.184 7.155 1.221 1.00 90.62 87 ALA A O 1
ATOM 654 N N . LYS A 1 88 ? -6.910 8.055 -0.701 1.00 89.19 88 LYS A N 1
ATOM 655 C CA . LYS A 1 88 ? -7.750 9.118 -0.110 1.00 89.19 88 LYS A CA 1
ATOM 656 C C . LYS A 1 88 ? -8.878 8.626 0.807 1.00 89.19 88 LYS A C 1
ATOM 658 O O . LYS A 1 88 ? -9.613 9.444 1.347 1.00 89.19 88 LYS A O 1
ATOM 663 N N . ARG A 1 89 ? -9.071 7.313 0.926 1.00 93.12 89 ARG A N 1
ATOM 664 C CA . ARG A 1 89 ? -10.029 6.707 1.859 1.00 93.12 89 ARG A CA 1
ATOM 665 C C . ARG A 1 89 ? -9.378 6.236 3.150 1.00 93.12 89 ARG A C 1
ATOM 667 O O . ARG A 1 89 ? -10.111 5.804 4.029 1.00 93.12 89 ARG A O 1
ATOM 674 N N . ALA A 1 90 ? -8.052 6.280 3.249 1.00 96.00 90 ALA A N 1
ATOM 675 C CA . ALA A 1 90 ? -7.392 6.111 4.529 1.00 96.00 90 ALA A CA 1
ATOM 676 C C . ALA A 1 90 ? -7.630 7.357 5.390 1.00 96.00 90 ALA A C 1
ATOM 678 O O . ALA A 1 90 ? -7.848 8.444 4.848 1.00 96.00 90 ALA A O 1
ATOM 679 N N . ASP A 1 91 ? -7.597 7.191 6.707 1.00 96.88 91 ASP A N 1
ATOM 680 C CA . ASP A 1 91 ? -7.750 8.300 7.651 1.00 96.88 91 ASP A CA 1
ATOM 681 C C . ASP A 1 91 ? -6.583 9.282 7.510 1.00 96.88 91 ASP A C 1
ATOM 683 O O . ASP A 1 91 ? -6.782 10.494 7.513 1.00 96.88 91 ASP A O 1
ATOM 687 N N . GLU A 1 92 ? -5.378 8.745 7.298 1.00 95.62 92 GLU A N 1
ATOM 688 C CA . GLU A 1 92 ? -4.139 9.509 7.197 1.00 95.62 92 GLU A CA 1
ATOM 689 C C . GLU A 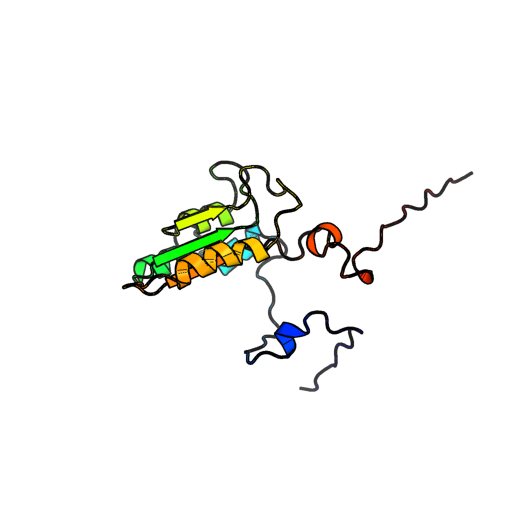1 92 ? -3.376 9.148 5.915 1.00 95.62 92 GLU A C 1
ATOM 691 O O . GLU A 1 92 ? -3.099 7.977 5.634 1.00 95.62 92 GLU A O 1
ATOM 696 N N . VAL A 1 93 ? -3.021 10.155 5.111 1.00 92.88 93 VAL A N 1
ATOM 697 C CA . VAL A 1 93 ? -2.433 9.962 3.775 1.00 92.88 93 VAL A CA 1
ATOM 698 C C . VAL A 1 93 ? -1.231 10.872 3.576 1.00 92.88 93 VAL A C 1
ATOM 700 O O . VAL A 1 93 ? -1.355 12.093 3.627 1.00 92.88 93 VAL A O 1
ATOM 703 N N . TYR A 1 94 ? -0.082 10.279 3.249 1.00 89.81 94 TYR A N 1
ATOM 704 C CA . TYR A 1 94 ? 1.151 11.014 2.983 1.00 89.81 94 TYR A CA 1
ATOM 705 C C . TYR A 1 94 ? 1.807 10.527 1.694 1.00 89.81 94 TYR A C 1
ATOM 707 O O . TYR A 1 94 ? 2.170 9.357 1.540 1.00 89.81 94 TYR A O 1
ATOM 715 N N . PHE A 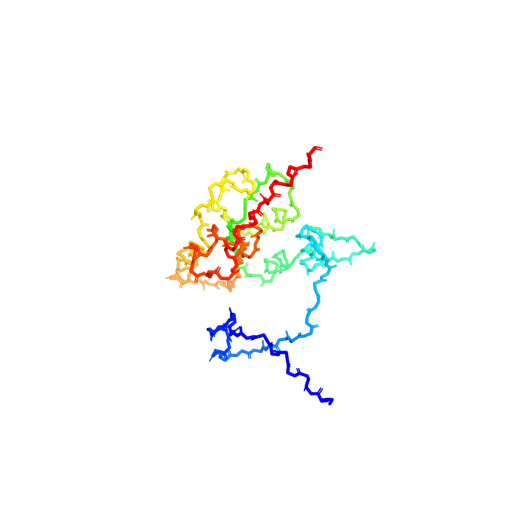1 95 ? 1.988 11.454 0.759 1.00 85.56 95 PHE A N 1
ATOM 716 C CA . PHE A 1 95 ? 2.765 11.236 -0.453 1.00 85.56 95 PHE A CA 1
ATOM 717 C C . PHE A 1 95 ? 4.125 11.902 -0.275 1.00 85.56 95 PHE A C 1
ATOM 719 O O . PHE A 1 95 ? 4.197 13.101 -0.033 1.00 85.56 95 PHE A O 1
ATOM 726 N N . LEU A 1 96 ? 5.211 11.144 -0.442 1.00 78.62 96 LEU A N 1
ATOM 727 C CA . LEU A 1 96 ? 6.568 11.700 -0.384 1.00 78.62 96 LEU A CA 1
ATOM 728 C C . LEU A 1 96 ? 6.875 12.651 -1.553 1.00 78.62 96 LEU A C 1
ATOM 730 O O . LEU A 1 96 ? 7.872 13.368 -1.525 1.00 78.62 96 LEU A O 1
ATOM 734 N N . LYS A 1 97 ? 6.042 12.630 -2.598 1.00 70.12 97 LYS A N 1
ATOM 735 C CA . LYS A 1 97 ? 6.203 13.410 -3.823 1.00 70.12 97 LYS A CA 1
ATOM 736 C C . LYS A 1 97 ? 4.962 14.257 -4.045 1.00 70.12 97 LYS A C 1
ATOM 738 O O . LYS A 1 97 ? 3.897 13.717 -4.348 1.00 70.12 97 LYS A O 1
ATOM 743 N N . GLU A 1 98 ? 5.111 15.572 -3.949 1.00 53.59 98 GLU A N 1
ATOM 744 C CA . GLU A 1 98 ? 4.081 16.511 -4.386 1.00 53.59 98 GLU A CA 1
ATOM 745 C C . GLU A 1 98 ? 4.214 16.750 -5.902 1.00 53.59 98 GLU A C 1
ATOM 747 O O . GLU A 1 98 ? 5.259 17.178 -6.397 1.00 53.59 98 GLU A O 1
ATOM 752 N N . GLY A 1 99 ? 3.164 16.439 -6.671 1.00 57.00 99 GLY A N 1
ATOM 753 C CA . GLY A 1 99 ? 3.135 16.620 -8.126 1.00 57.00 99 GLY A CA 1
ATOM 754 C C . GLY A 1 99 ? 3.527 15.381 -8.948 1.00 57.00 99 GLY A C 1
ATOM 755 O O . GLY A 1 99 ? 3.158 14.257 -8.622 1.00 57.00 99 GLY A O 1
ATOM 756 N N . ASN A 1 100 ? 4.204 15.605 -10.085 1.00 52.22 100 ASN A N 1
ATOM 757 C CA . ASN A 1 100 ? 4.422 14.625 -11.165 1.00 52.22 100 ASN A CA 1
ATOM 758 C C . ASN A 1 100 ? 4.858 13.229 -10.654 1.00 52.22 100 ASN A C 1
ATOM 760 O O . ASN A 1 100 ? 5.636 13.125 -9.714 1.00 52.22 100 ASN A O 1
ATOM 764 N N . PHE A 1 101 ? 4.428 12.151 -11.319 1.00 53.50 101 PHE A N 1
ATOM 765 C CA . PHE A 1 101 ? 4.627 10.748 -10.889 1.00 53.50 101 PHE A CA 1
ATOM 766 C C . PHE A 1 101 ? 6.086 10.368 -10.535 1.00 53.50 101 PHE A C 1
ATOM 768 O O . PHE A 1 101 ? 6.327 9.526 -9.671 1.00 53.50 101 PHE A O 1
ATOM 775 N N . GLU A 1 102 ? 7.052 11.023 -11.187 1.00 54.31 102 GLU A N 1
ATOM 776 C CA . GLU A 1 102 ? 8.505 10.863 -11.008 1.00 54.31 102 GLU A CA 1
ATOM 777 C C . GLU A 1 102 ? 9.193 12.141 -10.488 1.00 54.31 102 GLU A C 1
ATOM 779 O O . GLU A 1 102 ? 10.403 12.306 -10.659 1.00 54.31 102 GLU A O 1
ATOM 784 N N . ALA A 1 103 ? 8.441 13.081 -9.905 1.00 47.81 103 ALA A N 1
ATOM 785 C CA . ALA A 1 103 ? 9.031 14.226 -9.222 1.00 47.81 103 ALA A CA 1
ATOM 786 C C . ALA A 1 103 ? 9.979 13.705 -8.130 1.00 47.81 103 ALA A C 1
ATOM 788 O O . ALA A 1 103 ? 9.661 12.743 -7.437 1.00 47.81 103 ALA A O 1
ATOM 789 N N . ASP A 1 104 ? 11.179 14.276 -8.071 1.00 55.88 104 ASP A N 1
ATOM 790 C CA . ASP A 1 104 ? 12.296 13.818 -7.241 1.00 55.88 104 ASP A CA 1
ATOM 791 C C . ASP A 1 104 ? 12.669 12.324 -7.409 1.00 55.88 104 ASP A C 1
ATOM 793 O O . ASP A 1 104 ? 12.119 11.404 -6.799 1.00 55.88 104 ASP A O 1
ATOM 797 N N . LYS A 1 105 ? 13.658 12.060 -8.269 1.00 57.06 105 LYS A N 1
ATOM 798 C CA . LYS A 1 105 ? 14.168 10.703 -8.533 1.00 57.06 105 LYS A CA 1
ATOM 799 C C . LYS A 1 105 ? 15.004 10.126 -7.387 1.00 57.06 105 LYS A C 1
ATOM 801 O O . LYS A 1 105 ? 15.391 8.964 -7.470 1.00 57.06 105 LYS A O 1
ATOM 806 N N . ASN A 1 106 ? 15.296 10.918 -6.354 1.00 62.25 106 ASN A N 1
ATOM 807 C CA . ASN A 1 106 ? 16.188 10.521 -5.269 1.00 62.25 106 ASN A CA 1
ATOM 808 C C . ASN A 1 106 ? 15.446 10.008 -4.029 1.00 62.25 106 ASN A C 1
ATOM 810 O O . ASN A 1 106 ? 16.092 9.469 -3.129 1.00 62.25 106 ASN A O 1
ATOM 814 N N . THR A 1 107 ? 14.117 10.144 -3.970 1.00 72.12 107 THR A N 1
ATOM 815 C CA . THR A 1 107 ? 13.324 9.638 -2.847 1.00 72.12 107 THR A CA 1
ATOM 816 C C . THR A 1 107 ? 13.321 8.112 -2.836 1.00 72.12 107 THR A C 1
ATOM 818 O O . THR A 1 107 ? 12.839 7.463 -3.772 1.00 72.12 107 THR A O 1
ATOM 821 N N . LYS A 1 108 ? 13.864 7.529 -1.766 1.00 82.31 108 LYS A N 1
ATOM 822 C CA . LYS A 1 108 ? 13.954 6.078 -1.618 1.00 82.31 108 LYS A CA 1
ATOM 823 C C . LYS A 1 108 ? 12.746 5.503 -0.889 1.00 82.31 108 LYS A C 1
ATOM 825 O O . LYS A 1 108 ? 12.144 6.179 -0.058 1.00 82.31 108 LYS A O 1
ATOM 830 N N . ASP A 1 109 ? 12.442 4.237 -1.156 1.00 88.19 109 ASP A N 1
ATOM 831 C CA . ASP A 1 109 ? 11.354 3.529 -0.474 1.00 88.19 109 ASP A CA 1
ATOM 832 C C . ASP A 1 109 ? 11.596 3.415 1.041 1.00 88.19 109 ASP A C 1
ATOM 834 O O . ASP A 1 109 ? 10.639 3.399 1.813 1.00 88.19 109 ASP A O 1
ATOM 838 N N . GLU A 1 110 ? 12.857 3.434 1.491 1.00 89.94 110 GLU A N 1
ATOM 839 C CA . GLU A 1 110 ? 13.214 3.436 2.913 1.00 89.94 110 GLU A CA 1
ATOM 840 C C . GLU A 1 110 ? 12.701 4.672 3.663 1.00 89.94 110 GLU A C 1
ATOM 842 O O . GLU A 1 110 ? 12.478 4.583 4.865 1.00 89.94 110 GLU A O 1
ATOM 847 N N . ALA A 1 111 ? 12.432 5.794 2.985 1.00 88.44 111 ALA A N 1
ATOM 848 C CA . ALA A 1 111 ? 11.844 6.972 3.628 1.00 88.44 111 ALA A CA 1
ATOM 849 C C . ALA A 1 111 ? 10.426 6.704 4.175 1.00 88.44 111 ALA A C 1
ATOM 851 O O . ALA A 1 111 ? 9.965 7.395 5.081 1.00 88.44 111 ALA A O 1
ATOM 852 N N . LEU A 1 112 ? 9.733 5.673 3.672 1.00 91.75 112 LEU A N 1
ATOM 853 C CA . LEU A 1 112 ? 8.448 5.240 4.228 1.00 91.75 112 LEU A CA 1
ATOM 854 C C . LEU A 1 112 ? 8.600 4.591 5.617 1.00 91.75 112 LEU A C 1
ATOM 856 O O . LEU A 1 112 ? 7.640 4.568 6.392 1.00 91.75 112 LEU A O 1
ATOM 860 N N . LEU A 1 113 ? 9.791 4.078 5.955 1.00 93.38 113 LEU A N 1
ATOM 861 C CA . LEU A 1 113 ? 10.051 3.428 7.242 1.00 93.38 113 LEU A CA 1
ATOM 862 C C . LEU A 1 113 ? 10.056 4.432 8.396 1.00 93.38 113 LEU A C 1
ATOM 864 O O . LEU A 1 113 ? 9.533 4.110 9.458 1.00 93.38 113 LEU A O 1
ATOM 868 N N . ASP A 1 114 ? 10.554 5.651 8.180 1.00 91.06 114 ASP A N 1
ATOM 869 C CA . ASP A 1 114 ? 10.579 6.693 9.213 1.00 91.06 114 ASP A CA 1
ATOM 870 C C . ASP A 1 114 ? 9.161 7.119 9.625 1.00 91.06 114 ASP A C 1
ATOM 872 O O . ASP A 1 114 ? 8.883 7.330 10.806 1.00 91.06 114 ASP A O 1
ATOM 876 N N . MET A 1 115 ? 8.232 7.199 8.666 1.00 90.75 115 MET A N 1
ATOM 877 C CA . MET A 1 115 ? 6.813 7.468 8.943 1.00 90.75 115 MET A CA 1
ATOM 878 C C . MET A 1 115 ? 6.140 6.274 9.626 1.00 90.75 115 MET A C 1
ATOM 880 O O . MET A 1 115 ? 5.389 6.439 10.583 1.00 90.75 115 MET A O 1
ATOM 884 N N . THR A 1 116 ? 6.465 5.056 9.190 1.00 95.25 116 THR A N 1
ATOM 885 C CA . THR A 1 116 ? 5.954 3.824 9.811 1.00 95.25 116 THR A CA 1
ATOM 886 C C . THR A 1 116 ? 6.393 3.709 11.269 1.00 95.25 116 THR A C 1
ATOM 888 O O . THR A 1 116 ? 5.579 3.398 12.135 1.00 95.25 116 THR A O 1
ATOM 891 N N . ALA A 1 117 ? 7.659 4.008 11.563 1.00 96.06 117 ALA A N 1
ATOM 892 C CA . ALA A 1 117 ? 8.196 3.989 12.917 1.00 96.06 117 ALA A CA 1
ATOM 893 C C . ALA A 1 117 ? 7.481 4.990 13.836 1.00 96.06 117 ALA A C 1
ATOM 895 O O . ALA A 1 117 ? 7.223 4.667 14.991 1.00 96.06 117 ALA A O 1
ATOM 896 N N . GLN A 1 118 ? 7.108 6.169 13.326 1.00 94.12 118 GLN A N 1
ATOM 897 C CA . GLN A 1 118 ? 6.352 7.165 14.095 1.00 94.12 118 GLN A CA 1
ATOM 898 C C . GLN A 1 118 ? 4.954 6.676 14.479 1.00 94.12 118 GLN A C 1
ATOM 900 O O . GLN A 1 118 ? 4.539 6.894 15.616 1.00 94.12 118 GLN A O 1
ATOM 905 N N . VAL A 1 119 ? 4.253 5.985 13.572 1.00 95.88 119 VAL A N 1
ATOM 906 C CA . VAL A 1 119 ? 2.954 5.372 13.892 1.00 95.88 119 VAL A CA 1
ATOM 907 C C . VAL A 1 119 ? 3.136 4.272 14.934 1.00 95.88 119 VAL A C 1
ATOM 909 O O . VAL A 1 119 ? 2.433 4.259 15.936 1.00 95.88 119 VAL A O 1
ATOM 912 N N . LEU A 1 120 ? 4.111 3.379 14.745 1.00 96.56 120 LEU A N 1
ATOM 913 C CA . LEU A 1 120 ? 4.344 2.246 15.649 1.00 96.56 120 LEU A CA 1
ATOM 914 C C . LEU A 1 120 ? 4.870 2.645 17.037 1.00 96.56 120 LEU A C 1
ATOM 916 O O . LEU A 1 120 ? 4.747 1.863 17.974 1.00 96.56 120 LEU A O 1
ATOM 920 N N . ALA A 1 121 ? 5.469 3.828 17.178 1.00 97.00 121 ALA A N 1
ATOM 921 C CA . ALA A 1 121 ? 5.973 4.330 18.456 1.00 97.00 121 ALA A CA 1
ATOM 922 C C . ALA A 1 121 ? 4.868 4.855 19.389 1.00 97.00 121 ALA A C 1
ATOM 924 O O . ALA A 1 121 ? 5.145 5.152 20.552 1.00 97.00 121 ALA A O 1
ATOM 925 N N . GLN A 1 122 ? 3.641 5.009 18.888 1.00 95.31 122 GLN A N 1
ATOM 926 C CA . GLN A 1 122 ? 2.499 5.484 19.661 1.00 95.31 122 GLN A CA 1
ATOM 927 C C . GLN A 1 122 ? 1.619 4.313 20.104 1.00 95.31 122 GLN A C 1
ATOM 929 O O . GLN A 1 122 ? 1.468 3.323 19.391 1.00 95.31 122 GLN A O 1
ATOM 934 N N . GLU A 1 123 ? 1.017 4.447 21.283 1.00 95.69 123 GLU A N 1
ATOM 935 C CA . GLU A 1 123 ? -0.039 3.543 21.737 1.00 95.69 123 GLU A CA 1
ATOM 936 C C . GLU A 1 123 ? -1.339 3.875 21.008 1.00 95.69 123 GLU A C 1
ATOM 938 O O . GLU A 1 123 ? -1.769 5.031 20.978 1.00 95.69 123 GLU A O 1
ATOM 943 N N . HIS A 1 124 ? -1.992 2.850 20.466 1.00 96.00 124 HIS A N 1
ATOM 944 C CA . HIS A 1 124 ? -3.241 3.002 19.729 1.00 96.00 124 HIS A CA 1
ATOM 945 C C . HIS A 1 124 ? -4.345 2.185 20.382 1.00 96.00 124 HIS A C 1
ATOM 947 O O . HIS A 1 124 ? -4.196 0.990 20.625 1.00 96.00 124 HIS A O 1
ATOM 953 N N . SER A 1 125 ? -5.491 2.818 20.621 1.00 95.75 125 SER A N 1
ATOM 954 C CA . SER A 1 125 ? -6.683 2.128 21.129 1.00 95.75 125 SER A CA 1
ATOM 955 C C . SER A 1 125 ? -7.393 1.296 20.055 1.00 95.75 125 SER A C 1
ATOM 957 O O . SER A 1 125 ? -8.177 0.406 20.383 1.00 95.75 125 SER A O 1
ATOM 959 N N . GLN A 1 126 ? -7.121 1.581 18.780 1.00 96.94 126 GLN A N 1
ATOM 960 C CA . GLN A 1 126 ? -7.678 0.898 17.616 1.00 96.94 126 GLN A CA 1
ATOM 961 C C . GLN A 1 126 ? -6.610 0.042 16.924 1.00 96.94 126 GLN A C 1
ATOM 963 O O . GLN A 1 126 ? -5.428 0.404 16.939 1.00 96.94 126 GLN A O 1
ATOM 968 N N . PRO A 1 127 ? -6.993 -1.066 16.265 1.00 97.81 127 PRO A N 1
ATOM 969 C CA . PRO A 1 127 ? -6.078 -1.783 15.389 1.00 97.81 127 PRO A CA 1
ATOM 970 C C . PRO A 1 127 ? -5.620 -0.885 14.229 1.00 97.81 127 PRO A C 1
ATOM 972 O O . PRO A 1 127 ? -6.379 -0.064 13.724 1.00 97.81 127 PRO A O 1
ATOM 975 N N . GLN A 1 128 ? -4.370 -1.050 13.803 1.00 98.06 128 GLN A N 1
ATOM 976 C CA . GLN A 1 128 ? -3.749 -0.209 12.779 1.00 98.06 128 GLN A CA 1
ATOM 977 C C . GLN A 1 128 ? -3.627 -0.974 11.458 1.00 98.06 128 GLN A C 1
ATOM 979 O O . GLN A 1 128 ? -3.185 -2.125 11.440 1.00 98.06 128 GLN A O 1
ATOM 984 N N . LEU A 1 129 ? -3.967 -0.331 10.342 1.00 98.31 129 LEU A N 1
ATOM 985 C CA . LEU A 1 129 ? -3.620 -0.793 8.997 1.00 98.31 129 LEU A CA 1
ATOM 986 C C . LEU A 1 129 ? -2.720 0.255 8.343 1.00 98.31 129 LEU A C 1
ATOM 988 O O . LEU A 1 129 ? -3.158 1.360 8.041 1.00 98.31 129 LEU A O 1
ATOM 992 N N . ILE A 1 130 ? -1.464 -0.114 8.101 1.00 98.06 130 ILE A N 1
ATOM 993 C CA . ILE A 1 130 ? -0.461 0.759 7.487 1.00 98.06 130 ILE A CA 1
ATOM 994 C C . ILE A 1 130 ? -0.134 0.221 6.095 1.00 98.06 130 ILE A C 1
ATOM 996 O O . ILE A 1 130 ? 0.340 -0.907 5.949 1.00 98.06 130 ILE A O 1
ATOM 1000 N N . VAL A 1 131 ? -0.384 1.026 5.065 1.00 96.88 131 VAL A N 1
ATOM 1001 C CA . VAL A 1 131 ? -0.105 0.690 3.667 1.00 96.88 131 VAL A CA 1
ATOM 1002 C C . VAL A 1 131 ? 1.141 1.432 3.203 1.00 96.88 131 VAL A C 1
ATOM 1004 O O . VAL A 1 131 ? 1.165 2.661 3.177 1.00 96.88 131 VAL A O 1
ATOM 1007 N N . LEU A 1 132 ? 2.161 0.677 2.788 1.00 95.38 132 LEU A N 1
ATOM 1008 C CA . LEU A 1 132 ? 3.389 1.211 2.195 1.00 95.38 132 LEU A CA 1
ATOM 1009 C C . LEU A 1 132 ? 3.360 0.992 0.682 1.00 95.38 132 LEU A C 1
ATOM 1011 O O . LEU A 1 132 ? 3.545 -0.124 0.193 1.00 95.38 132 LEU A O 1
ATOM 1015 N N . HIS A 1 133 ? 3.115 2.059 -0.070 1.00 91.88 133 HIS A N 1
ATOM 1016 C CA . HIS A 1 133 ? 3.080 2.031 -1.524 1.00 91.88 133 HIS A CA 1
ATOM 1017 C C . HIS A 1 133 ? 4.443 2.436 -2.099 1.00 91.88 133 HIS A C 1
ATOM 1019 O O . HIS A 1 133 ? 4.771 3.617 -2.251 1.00 91.88 133 HIS A O 1
ATOM 1025 N N . LEU A 1 134 ? 5.243 1.408 -2.376 1.00 90.62 134 LEU A N 1
ATOM 1026 C CA . LEU A 1 134 ? 6.622 1.511 -2.845 1.00 90.62 134 LEU A CA 1
ATOM 1027 C C . LEU A 1 134 ? 6.706 1.928 -4.315 1.00 90.62 134 LEU A C 1
ATOM 1029 O O . LEU A 1 134 ? 5.847 1.598 -5.130 1.00 90.62 134 LEU A O 1
ATOM 1033 N N . MET A 1 135 ? 7.817 2.563 -4.669 1.00 85.44 135 MET A N 1
ATOM 1034 C CA . MET A 1 135 ? 8.227 2.767 -6.052 1.00 85.44 135 MET A CA 1
ATOM 1035 C C . MET A 1 135 ? 8.757 1.472 -6.681 1.00 85.44 135 MET A C 1
ATOM 1037 O O . MET A 1 135 ? 8.624 1.258 -7.890 1.00 85.44 135 MET A O 1
ATOM 1041 N N . GLY A 1 136 ? 9.398 0.623 -5.872 1.00 86.62 136 GLY A N 1
ATOM 1042 C CA . GLY A 1 136 ? 9.886 -0.693 -6.263 1.00 86.62 136 GLY A CA 1
ATOM 1043 C C . GLY A 1 136 ? 10.775 -0.669 -7.511 1.00 86.62 136 GLY A C 1
ATOM 1044 O O . GLY A 1 136 ? 11.574 0.244 -7.738 1.00 86.62 136 GLY A O 1
ATOM 1045 N N . SER A 1 137 ? 10.616 -1.689 -8.357 1.00 85.75 137 SER A N 1
ATOM 1046 C CA . SER A 1 137 ? 11.407 -1.891 -9.579 1.00 85.75 137 SER A CA 1
ATOM 1047 C C . SER A 1 137 ? 10.886 -1.133 -10.810 1.00 85.75 137 SER A C 1
ATOM 1049 O O . SER A 1 137 ? 11.109 -1.589 -11.935 1.00 85.75 137 SER A O 1
ATOM 1051 N N . HIS A 1 138 ? 10.183 -0.005 -10.635 1.00 82.06 138 HIS A N 1
ATOM 1052 C CA . HIS A 1 138 ? 9.791 0.863 -11.756 1.00 82.06 138 HIS A CA 1
ATOM 1053 C C . HIS A 1 138 ? 11.017 1.182 -12.653 1.00 82.06 138 HIS A C 1
ATOM 1055 O O . HIS A 1 138 ? 12.148 1.188 -12.149 1.00 82.06 138 HIS A O 1
ATOM 1061 N N . PRO A 1 139 ? 10.850 1.402 -13.978 1.00 75.12 139 PRO A N 1
ATOM 1062 C CA . PRO A 1 139 ? 11.972 1.578 -14.902 1.00 75.12 139 PRO A CA 1
ATOM 1063 C C . PRO A 1 139 ? 13.028 2.598 -14.446 1.00 75.12 139 PRO A C 1
ATOM 1065 O O . PRO A 1 139 ? 12.714 3.566 -13.767 1.00 75.12 139 PRO A O 1
ATOM 1068 N N . GLN A 1 140 ? 14.267 2.415 -14.924 1.00 72.12 140 GLN A N 1
ATOM 1069 C CA . GLN A 1 140 ? 15.502 3.042 -14.408 1.00 72.12 140 GLN A CA 1
ATOM 1070 C C . GLN A 1 140 ? 16.003 2.411 -13.100 1.00 72.12 140 GLN A C 1
ATOM 1072 O O . GLN A 1 140 ? 16.197 3.082 -12.092 1.00 72.12 140 GLN A O 1
ATOM 1077 N N . ALA A 1 141 ? 16.293 1.105 -13.141 1.00 72.31 141 ALA A N 1
ATOM 1078 C CA . ALA A 1 141 ? 16.782 0.348 -11.986 1.00 72.31 141 ALA A CA 1
ATOM 1079 C C . ALA A 1 141 ? 17.976 1.012 -11.267 1.00 72.31 141 ALA A C 1
ATOM 1081 O O . ALA A 1 141 ? 18.039 0.978 -10.045 1.00 72.31 141 ALA A O 1
ATOM 1082 N N . CYS A 1 142 ? 18.887 1.672 -11.995 1.00 71.44 142 CYS A N 1
ATOM 1083 C CA . CYS A 1 142 ? 20.035 2.348 -11.382 1.00 71.44 142 CYS A CA 1
ATOM 1084 C C . CYS A 1 142 ? 19.667 3.488 -10.442 1.00 71.44 142 CYS A C 1
ATOM 1086 O O . CYS A 1 142 ? 20.345 3.649 -9.428 1.00 71.44 142 CYS A O 1
ATOM 1088 N N . ASP A 1 143 ? 18.621 4.247 -10.770 1.00 72.50 143 ASP A N 1
ATOM 1089 C CA . ASP A 1 143 ? 18.151 5.356 -9.940 1.00 72.50 143 ASP A CA 1
ATOM 1090 C C . ASP A 1 143 ? 17.622 4.802 -8.604 1.00 72.50 143 ASP A C 1
ATOM 1092 O O . ASP A 1 143 ? 17.778 5.423 -7.558 1.00 72.50 143 ASP A O 1
ATOM 1096 N N . ARG A 1 144 ? 17.086 3.572 -8.620 1.00 73.44 144 ARG A N 1
ATOM 1097 C CA . ARG A 1 144 ? 16.497 2.891 -7.456 1.00 73.44 144 ARG A CA 1
ATOM 1098 C C . ARG A 1 144 ? 17.508 2.121 -6.612 1.00 73.44 144 ARG A C 1
ATOM 1100 O O . ARG A 1 144 ? 17.376 2.068 -5.398 1.00 73.44 144 ARG A O 1
ATOM 1107 N N . THR A 1 145 ? 18.536 1.543 -7.232 1.00 71.56 145 THR A N 1
ATOM 1108 C CA . THR A 1 145 ? 19.540 0.720 -6.532 1.00 71.56 145 THR A CA 1
ATOM 1109 C C . THR A 1 145 ? 20.851 1.452 -6.261 1.00 71.56 145 THR A C 1
ATOM 1111 O O . THR A 1 145 ? 21.807 0.826 -5.807 1.00 71.56 145 THR A O 1
ATOM 1114 N N . GLN A 1 146 ? 20.961 2.733 -6.629 1.00 66.88 146 GLN A N 1
ATOM 1115 C CA . GLN A 1 146 ? 22.187 3.537 -6.514 1.00 66.88 146 GLN A CA 1
ATOM 1116 C C . GLN A 1 146 ? 23.429 2.864 -7.138 1.00 66.88 146 GLN A C 1
ATOM 1118 O O . GLN A 1 146 ? 24.548 3.009 -6.658 1.00 66.88 146 GLN A O 1
ATOM 1123 N N . GLY A 1 147 ? 23.237 2.074 -8.201 1.00 60.78 147 GLY A N 1
ATOM 1124 C CA . GLY A 1 147 ? 24.320 1.323 -8.852 1.00 60.78 147 GLY A CA 1
ATOM 1125 C C . GLY A 1 147 ? 24.810 0.058 -8.124 1.00 60.78 147 GLY A C 1
ATOM 1126 O O . GLY A 1 147 ? 25.693 -0.623 -8.651 1.00 60.78 147 GLY A O 1
ATOM 1127 N N . ASN A 1 148 ? 24.220 -0.315 -6.981 1.00 61.53 148 ASN A N 1
ATOM 1128 C CA . ASN A 1 148 ? 24.622 -1.499 -6.204 1.00 61.53 148 ASN A CA 1
ATOM 1129 C C . ASN A 1 148 ? 24.320 -2.832 -6.909 1.00 61.53 148 ASN A C 1
ATOM 1131 O O . ASN A 1 148 ? 24.968 -3.840 -6.637 1.00 61.53 148 ASN A O 1
ATOM 1135 N N . THR A 1 149 ? 23.415 -2.842 -7.888 1.00 59.19 149 THR A N 1
ATOM 1136 C CA . THR A 1 149 ? 23.178 -3.986 -8.777 1.00 59.19 149 THR A CA 1
ATOM 1137 C C . THR A 1 149 ? 23.761 -3.720 -10.164 1.00 59.19 149 THR A C 1
ATOM 1139 O O . THR A 1 149 ? 23.047 -3.399 -11.116 1.00 59.19 149 THR A O 1
ATOM 1142 N N . LYS A 1 150 ? 25.083 -3.878 -10.297 1.00 51.97 150 LYS A N 1
ATOM 1143 C CA . LYS A 1 150 ? 25.821 -3.703 -11.565 1.00 51.97 150 LYS A CA 1
ATOM 1144 C C . LYS A 1 150 ? 25.215 -4.437 -12.785 1.00 51.97 150 LYS A C 1
ATOM 1146 O O . LYS A 1 150 ? 25.226 -3.827 -13.855 1.00 51.97 150 LYS A O 1
ATOM 1151 N N . PRO A 1 151 ? 24.642 -5.659 -12.683 1.00 57.69 151 PRO A N 1
ATOM 1152 C CA . PRO A 1 151 ? 24.028 -6.333 -13.836 1.00 57.69 151 PRO A CA 1
ATOM 1153 C C . PRO A 1 151 ? 22.775 -5.622 -14.371 1.00 57.69 151 PRO A C 1
ATOM 1155 O O . PRO A 1 151 ? 22.520 -5.649 -15.569 1.00 57.69 151 PRO A O 1
ATOM 1158 N N . LEU A 1 152 ? 22.016 -4.948 -13.499 1.00 56.00 152 LEU A N 1
ATOM 1159 C CA . LEU A 1 152 ? 20.794 -4.213 -13.856 1.00 56.00 152 LEU A CA 1
ATOM 1160 C C . LEU A 1 152 ? 21.093 -2.815 -14.419 1.00 56.00 152 LEU A C 1
ATOM 1162 O O . LEU A 1 152 ? 20.216 -2.170 -14.991 1.00 56.00 152 LEU A O 1
ATOM 1166 N N . CYS A 1 153 ? 22.343 -2.362 -14.288 1.00 58.44 153 CYS A N 1
ATOM 1167 C CA . CYS A 1 153 ? 22.788 -1.030 -14.673 1.00 58.44 153 CYS A CA 1
ATOM 1168 C C . CYS A 1 153 ? 23.471 -0.935 -16.039 1.00 58.44 153 CYS A C 1
ATOM 1170 O O . CYS A 1 153 ? 24.088 0.087 -16.361 1.00 58.44 153 CYS A O 1
ATOM 1172 N N . SER A 1 154 ? 23.361 -1.967 -16.882 1.00 53.09 154 SER A N 1
ATOM 1173 C CA . SER A 1 154 ? 23.939 -1.922 -18.221 1.00 53.09 154 SER A CA 1
ATOM 1174 C C . SER A 1 154 ? 23.269 -0.825 -19.058 1.00 53.09 154 SER A C 1
ATOM 1176 O O . SER A 1 154 ? 22.149 -0.982 -19.551 1.00 53.09 154 SER A O 1
ATOM 1178 N N . ARG A 1 155 ? 23.977 0.292 -19.262 1.00 49.75 155 ARG A N 1
ATOM 1179 C CA . ARG A 1 155 ? 23.659 1.266 -20.311 1.00 49.75 155 ARG A CA 1
ATOM 1180 C C . ARG A 1 155 ? 23.531 0.493 -21.624 1.00 49.75 155 ARG A C 1
ATOM 1182 O O . ARG A 1 155 ? 24.522 -0.068 -22.093 1.00 49.75 155 ARG A O 1
ATOM 1189 N N . LYS A 1 156 ? 22.355 0.501 -22.261 1.00 44.88 156 LYS A N 1
ATOM 1190 C CA . LYS A 1 156 ? 22.271 0.219 -23.701 1.00 44.88 156 LYS A CA 1
ATOM 1191 C C . LYS A 1 156 ? 23.165 1.252 -24.392 1.00 44.88 156 LYS A C 1
ATOM 1193 O O . LYS A 1 156 ? 22.725 2.365 -24.666 1.00 44.88 156 LYS A O 1
ATOM 1198 N N . LYS A 1 157 ? 24.432 0.914 -24.661 1.00 40.03 157 LYS A N 1
ATOM 1199 C CA . LYS A 1 157 ? 25.219 1.604 -25.684 1.00 40.03 157 LYS A CA 1
ATOM 1200 C C . LYS A 1 157 ? 24.435 1.389 -26.972 1.00 40.03 157 LYS A C 1
ATOM 1202 O O . LYS A 1 157 ? 24.506 0.314 -27.560 1.00 40.03 157 LYS A O 1
ATOM 1207 N N . ARG A 1 158 ? 23.643 2.383 -27.382 1.00 44.97 158 ARG A N 1
ATOM 1208 C CA . ARG A 1 158 ? 23.183 2.471 -28.766 1.00 44.97 158 ARG A CA 1
ATOM 1209 C C . ARG A 1 158 ? 24.463 2.539 -29.593 1.00 44.97 158 ARG A C 1
ATOM 1211 O O . ARG A 1 158 ? 25.113 3.578 -29.629 1.00 44.97 158 ARG A O 1
ATOM 1218 N N . ARG A 1 159 ? 24.893 1.412 -30.167 1.00 41.44 159 ARG A N 1
ATOM 1219 C CA . ARG A 1 159 ? 25.847 1.455 -31.272 1.00 41.44 159 ARG A CA 1
ATOM 1220 C C . ARG A 1 159 ? 25.086 2.150 -32.390 1.00 41.44 159 ARG A C 1
ATOM 1222 O O . ARG A 1 159 ? 24.127 1.588 -32.908 1.00 41.44 159 ARG A O 1
ATOM 1229 N N . ALA A 1 160 ? 25.445 3.397 -32.672 1.00 42.56 160 ALA A N 1
ATOM 1230 C CA . ALA A 1 160 ? 25.064 4.016 -33.924 1.00 42.56 160 ALA A CA 1
ATOM 1231 C C . ALA A 1 160 ? 25.684 3.147 -35.023 1.00 42.56 160 ALA A C 1
ATOM 1233 O O . ALA A 1 160 ? 26.905 3.043 -35.120 1.00 42.56 160 ALA A O 1
ATOM 1234 N N . ILE A 1 161 ? 24.840 2.434 -35.762 1.00 43.25 161 ILE A N 1
ATOM 1235 C CA . ILE A 1 161 ? 25.242 1.804 -37.011 1.00 43.25 161 ILE A CA 1
ATOM 1236 C C . ILE A 1 161 ? 25.254 2.947 -38.021 1.00 43.25 161 ILE A C 1
ATOM 1238 O O . ILE A 1 161 ? 24.200 3.393 -38.465 1.00 43.25 161 ILE A O 1
ATOM 1242 N N . SER A 1 162 ? 26.437 3.476 -38.312 1.00 43.06 162 SER A N 1
ATOM 1243 C CA . SER A 1 162 ? 26.664 4.256 -39.524 1.00 43.06 162 SER A CA 1
ATOM 1244 C C . SER A 1 162 ? 26.716 3.266 -40.687 1.00 43.06 162 SER A C 1
ATOM 1246 O O . SER A 1 162 ? 27.655 2.475 -40.779 1.00 43.06 162 SER A O 1
ATOM 1248 N N . ILE A 1 163 ? 25.669 3.256 -41.508 1.00 40.53 163 ILE A N 1
ATOM 1249 C CA . ILE A 1 163 ? 25.668 2.573 -42.806 1.00 40.53 163 ILE A CA 1
ATOM 1250 C C . ILE A 1 163 ? 26.425 3.497 -43.783 1.00 40.53 163 ILE A C 1
ATOM 1252 O O . ILE A 1 163 ? 26.200 4.707 -43.698 1.00 40.53 163 ILE A O 1
ATOM 1256 N N . PRO A 1 164 ? 27.354 2.969 -44.605 1.00 55.41 164 PRO A N 1
ATOM 1257 C CA . PRO A 1 164 ? 28.152 3.759 -45.547 1.00 55.41 164 PRO A CA 1
ATOM 1258 C C . PRO A 1 164 ? 27.313 4.468 -46.614 1.00 55.41 164 PRO A C 1
ATOM 1260 O O . PRO A 1 164 ? 26.215 3.962 -46.942 1.00 55.41 164 PRO A O 1
#

Foldseek 3Di:
DDDDPPPPPDDPCVPVVPDDDDDDPPDDFPDPDPQLRCQVPFADADPNGGDLCGGPQLVCVVVFAQEEEEAQFEDADPDPGSVNSNQVSHPYYDYPDYHDRCHDLQDALCVVVVVVVVVVVDDDPTHYHYHRHHPPCDPPNCSHCVCPPVVNPDDPPPPPPDDD

Radius of gyration: 19.59 Å; chains: 1; bounding box: 48×49×67 Å

Sequence (164 aa):
MPSVPLAVTGTITPFASSVNGLIFADYIAASGSTQKSLGLTLNRVVDGKPQFQDNFVTLANRAGFQTWWFSNQGQIGEYDTAIASIAKRADEVYFLKEGNFEADKNTKDEALLDMTAQVLAQEHSQPQLIVLHLMGSHPQACDRTQGNTKPLCSRKKRRAISIP

InterPro domains:
  IPR000917 Sulfatase, N-terminal [PF00884] (13-150)
  IPR017850 Alkaline-phosphatase-like, core domain superfamily [G3DSA:3.40.720.10] (8-162)
  IPR040423 Phosphoethanolamine transferase [PTHR30443] (13-150)